Protein AF-A0A959C708-F1 (afdb_monomer)

Sequence (93 aa):
MAATKSRYLGVQPFKTSDQDLFFGRNEDIENLHDFILLEKLVVLFGKSGYGKSSLLNAGIMPRLLDERQPPAFRFRPIEVRFTDYDEKHSIPP

Secondary structure (DSSP, 8-state):
------SS--PPPPPGGGGGG--S-HHHHHHHHHHHHH-S-------TTSSHHHIIIIIIHHHHT-TTS-GGG-------------TTTSPP-

Structure (mmCIF, N/CA/C/O backbone):
data_AF-A0A959C708-F1
#
_entry.id   AF-A0A959C708-F1
#
loop_
_atom_site.group_PDB
_atom_site.id
_atom_site.type_symbol
_atom_site.label_atom_id
_atom_site.label_alt_id
_atom_site.label_comp_id
_atom_site.label_asym_id
_atom_site.label_entity_id
_atom_site.label_seq_id
_atom_site.pdbx_PDB_ins_code
_atom_site.Cartn_x
_atom_site.Cartn_y
_atom_site.Cartn_z
_atom_site.occupancy
_atom_site.B_iso_or_equiv
_atom_site.auth_seq_id
_atom_site.auth_comp_id
_atom_site.auth_asym_id
_atom_site.auth_atom_id
_atom_site.pdbx_PDB_model_num
ATOM 1 N N . MET A 1 1 ? 2.686 20.347 -11.298 1.00 45.84 1 MET A N 1
ATOM 2 C CA . MET A 1 1 ? 4.054 20.281 -11.859 1.00 45.84 1 MET A CA 1
ATOM 3 C C . MET A 1 1 ? 3.981 19.726 -13.270 1.00 45.84 1 MET A C 1
ATOM 5 O O . MET A 1 1 ? 3.301 18.727 -13.471 1.00 45.84 1 MET A O 1
ATOM 9 N N . ALA A 1 2 ? 4.593 20.406 -14.241 1.00 39.72 2 ALA A N 1
ATOM 10 C CA . ALA A 1 2 ? 4.603 19.964 -15.632 1.00 39.72 2 ALA A CA 1
ATOM 11 C C . ALA A 1 2 ? 5.387 18.651 -15.746 1.00 39.72 2 ALA A C 1
ATOM 13 O O . ALA A 1 2 ? 6.518 18.566 -15.272 1.00 39.72 2 ALA A O 1
ATOM 14 N N . ALA A 1 3 ? 4.775 17.630 -16.345 1.00 51.81 3 ALA A N 1
ATOM 15 C CA . ALA A 1 3 ? 5.459 16.387 -16.658 1.00 51.81 3 ALA A CA 1
ATOM 16 C C . ALA A 1 3 ? 6.699 16.701 -17.507 1.00 51.81 3 ALA A C 1
ATOM 18 O O . ALA A 1 3 ? 6.582 17.338 -18.557 1.00 51.81 3 ALA A O 1
ATOM 19 N N . THR A 1 4 ? 7.879 16.262 -17.064 1.00 57.97 4 THR A N 1
ATOM 20 C CA . THR A 1 4 ? 9.086 16.283 -17.893 1.00 57.97 4 THR A CA 1
ATOM 21 C C . THR A 1 4 ? 8.765 15.548 -19.189 1.00 57.97 4 THR A C 1
ATOM 23 O O . THR A 1 4 ? 8.506 14.344 -19.185 1.00 57.97 4 THR A O 1
ATOM 26 N N . LYS A 1 5 ? 8.706 16.289 -20.299 1.00 61.00 5 LYS A N 1
ATOM 27 C CA . LYS A 1 5 ? 8.335 15.767 -21.615 1.00 61.00 5 LYS A CA 1
ATOM 28 C C . LYS A 1 5 ? 9.406 14.776 -22.081 1.00 61.00 5 LYS A C 1
ATOM 30 O O . LYS A 1 5 ? 10.407 15.167 -22.669 1.00 61.00 5 LYS A O 1
ATOM 35 N N . SER A 1 6 ? 9.188 13.494 -21.806 1.00 70.62 6 SER A N 1
ATOM 36 C CA . SER A 1 6 ? 10.003 12.380 -22.296 1.00 70.62 6 SER A CA 1
ATOM 37 C C . SER A 1 6 ? 9.338 11.745 -23.517 1.00 70.62 6 SER A C 1
ATOM 39 O O . SER A 1 6 ? 8.114 11.638 -23.573 1.00 70.62 6 SER A O 1
ATOM 41 N N . ARG A 1 7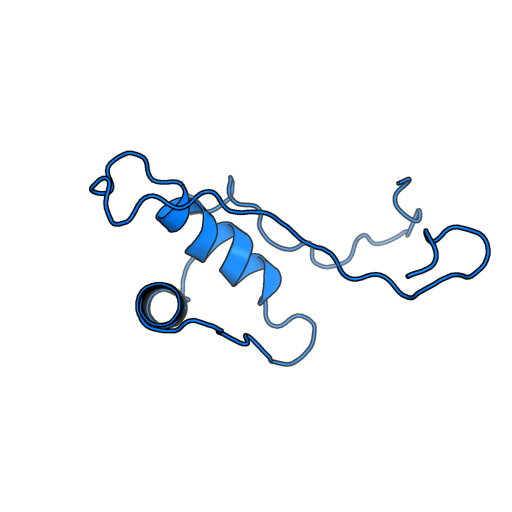 ? 10.136 11.286 -24.492 1.00 78.19 7 ARG A N 1
ATOM 42 C CA . ARG A 1 7 ? 9.641 10.540 -25.668 1.00 78.19 7 ARG A CA 1
ATOM 43 C C . ARG A 1 7 ? 8.947 9.230 -25.263 1.00 78.19 7 ARG A C 1
ATOM 45 O O . ARG A 1 7 ? 8.035 8.796 -25.957 1.00 78.19 7 ARG A O 1
ATOM 52 N N . TYR A 1 8 ? 9.352 8.641 -24.135 1.00 81.31 8 TYR A N 1
ATOM 53 C CA . TYR A 1 8 ? 8.745 7.444 -23.557 1.00 81.31 8 TYR A CA 1
ATOM 54 C C . TYR A 1 8 ? 8.379 7.712 -22.096 1.00 81.31 8 TYR A C 1
ATOM 56 O O . TYR A 1 8 ? 9.237 8.074 -21.291 1.00 81.31 8 TYR A O 1
ATOM 64 N N . LEU A 1 9 ? 7.105 7.525 -21.752 1.00 70.88 9 LEU A N 1
ATOM 65 C CA . LEU A 1 9 ? 6.563 7.790 -20.413 1.00 70.88 9 LEU A CA 1
ATOM 66 C C . LEU A 1 9 ? 6.992 6.748 -19.363 1.00 70.88 9 LEU A C 1
ATOM 68 O O . LEU A 1 9 ? 6.721 6.935 -18.181 1.00 70.88 9 LEU A O 1
ATOM 72 N N . GLY A 1 10 ? 7.666 5.667 -19.772 1.00 75.69 10 GLY A N 1
ATOM 73 C CA . GLY A 1 10 ? 7.990 4.544 -18.893 1.00 75.69 10 GLY A CA 1
ATOM 74 C C . GLY A 1 10 ? 6.742 3.805 -18.399 1.00 75.69 10 GLY A C 1
ATOM 75 O O . GLY A 1 10 ? 5.617 4.110 -18.797 1.00 75.69 10 GLY A O 1
ATOM 76 N N . VAL A 1 11 ? 6.944 2.813 -17.532 1.00 81.31 11 VAL A N 1
ATOM 77 C CA . VAL A 1 11 ? 5.837 2.099 -16.884 1.00 81.31 11 VAL A CA 1
ATOM 78 C C . VAL A 1 11 ? 5.237 3.016 -15.823 1.00 81.31 11 VAL A C 1
ATOM 80 O O . VAL A 1 11 ? 5.920 3.402 -14.874 1.00 81.31 11 VAL A O 1
ATOM 83 N N . GLN A 1 12 ? 3.971 3.381 -16.000 1.00 88.94 12 GLN A N 1
ATOM 84 C CA . GLN A 1 12 ? 3.235 4.174 -15.023 1.00 88.94 12 GLN A CA 1
ATOM 85 C C . GLN A 1 12 ? 2.676 3.256 -13.931 1.00 88.94 12 GLN A C 1
ATOM 87 O O . GLN A 1 12 ? 2.210 2.158 -14.247 1.00 88.94 12 GLN A O 1
ATOM 92 N N . PRO A 1 13 ? 2.728 3.664 -12.653 1.00 91.94 13 PRO A N 1
ATOM 93 C CA . PRO A 1 13 ? 2.084 2.897 -11.603 1.00 91.94 13 PRO A CA 1
ATOM 94 C C . PRO A 1 13 ? 0.567 2.891 -11.811 1.00 91.94 13 PRO A C 1
ATOM 96 O O . PRO A 1 13 ? -0.003 3.889 -12.260 1.00 91.94 13 PRO A O 1
ATOM 99 N N . PHE A 1 14 ? -0.078 1.784 -11.444 1.00 95.56 14 PHE A N 1
ATOM 100 C CA . PHE A 1 14 ? -1.536 1.712 -11.411 1.00 95.56 14 PHE A CA 1
ATOM 101 C C . PHE A 1 14 ? -2.085 2.760 -10.437 1.00 95.56 14 PHE A C 1
ATOM 103 O O . PHE A 1 14 ? -1.451 3.093 -9.426 1.00 95.56 14 PHE A O 1
ATOM 110 N N . LYS A 1 15 ? -3.258 3.297 -10.757 1.00 95.50 15 LYS A N 1
ATOM 111 C CA . LYS A 1 15 ? -4.006 4.219 -9.904 1.00 95.50 15 LYS A CA 1
ATOM 112 C C . LYS A 1 15 ? -5.027 3.448 -9.077 1.00 95.50 15 LYS A C 1
ATOM 114 O O . LYS A 1 15 ? -5.363 2.312 -9.383 1.00 95.50 15 LYS A O 1
ATOM 119 N N . THR A 1 16 ? -5.590 4.108 -8.073 1.00 95.69 16 THR A N 1
ATOM 120 C CA . THR A 1 16 ? -6.701 3.566 -7.276 1.00 95.69 16 THR A CA 1
ATOM 121 C C . THR A 1 16 ? -7.916 3.195 -8.122 1.00 95.69 16 THR A C 1
ATOM 123 O O . THR A 1 16 ? -8.557 2.190 -7.848 1.00 95.69 16 THR A O 1
ATOM 126 N N . SER A 1 17 ? -8.187 3.940 -9.198 1.00 95.75 17 SER A N 1
ATOM 127 C CA . SER A 1 17 ? -9.246 3.609 -10.163 1.00 95.75 17 SER A CA 1
ATOM 128 C C . SER A 1 17 ? -9.005 2.312 -10.931 1.00 95.75 17 SER A C 1
ATOM 130 O O . SER A 1 17 ? -9.939 1.768 -11.505 1.00 95.75 17 SER A O 1
ATOM 132 N N . ASP A 1 18 ? -7.763 1.833 -10.971 1.00 96.94 18 ASP A N 1
ATOM 133 C CA . ASP A 1 18 ? -7.365 0.704 -11.803 1.00 96.94 18 ASP A CA 1
ATOM 134 C C . ASP A 1 18 ? -7.358 -0.614 -11.006 1.00 96.94 18 ASP A C 1
ATOM 136 O O . ASP A 1 18 ? -6.749 -1.590 -11.444 1.00 96.94 18 ASP A O 1
ATOM 140 N N . GLN A 1 19 ? -8.012 -0.654 -9.834 1.00 96.06 19 GLN A N 1
ATOM 141 C CA . GLN A 1 19 ? -8.045 -1.823 -8.942 1.00 96.06 19 GLN A CA 1
ATOM 142 C C . GLN A 1 19 ? -8.475 -3.106 -9.672 1.00 96.06 19 GLN A C 1
ATOM 144 O O . GLN A 1 19 ? -7.883 -4.160 -9.466 1.00 96.06 19 GLN A O 1
ATOM 149 N N . ASP A 1 20 ? -9.443 -3.006 -10.590 1.00 95.94 20 ASP A N 1
ATOM 150 C CA . ASP A 1 20 ? -10.023 -4.163 -11.282 1.00 95.94 20 ASP A CA 1
ATOM 151 C C . ASP A 1 20 ? -9.043 -4.769 -12.303 1.00 95.94 20 ASP A C 1
ATOM 153 O O . ASP A 1 20 ? -9.212 -5.898 -12.759 1.00 95.94 20 ASP A O 1
ATOM 157 N N . LEU A 1 21 ? -7.994 -4.018 -12.656 1.00 96.19 21 LEU A N 1
ATOM 158 C CA . LEU A 1 21 ? -6.914 -4.442 -13.544 1.00 96.19 21 LEU A CA 1
ATOM 159 C C . LEU A 1 21 ? -5.686 -4.948 -12.769 1.00 96.19 21 LEU A C 1
ATOM 161 O O . LEU A 1 21 ? -4.761 -5.486 -13.381 1.00 96.19 21 LEU A O 1
ATOM 165 N N . PHE A 1 22 ? -5.645 -4.770 -11.445 1.00 96.62 22 PHE A N 1
ATOM 166 C CA . PHE A 1 22 ? -4.500 -5.112 -10.607 1.00 96.62 22 PHE A CA 1
ATOM 167 C C . PHE A 1 22 ? -4.697 -6.480 -9.936 1.00 96.62 22 PHE A C 1
ATOM 169 O O . PHE A 1 22 ? -5.443 -6.617 -8.972 1.00 96.62 22 PHE A O 1
ATOM 176 N N . PHE A 1 23 ? -4.006 -7.510 -10.436 1.00 95.31 23 PHE A N 1
ATOM 177 C CA . PHE A 1 23 ? -4.141 -8.897 -9.968 1.00 95.31 23 PHE A CA 1
ATOM 178 C C . PHE A 1 23 ? -2.789 -9.577 -9.698 1.00 95.31 23 PHE A C 1
ATOM 180 O O . PHE A 1 23 ? -1.722 -9.057 -10.026 1.00 95.31 23 PHE A O 1
ATOM 187 N N . GLY A 1 24 ? -2.831 -10.767 -9.082 1.00 96.50 24 GLY A N 1
ATOM 188 C CA . GLY A 1 24 ? -1.643 -11.588 -8.793 1.00 96.50 24 GLY A CA 1
ATOM 189 C C . GLY A 1 24 ? -0.842 -11.147 -7.563 1.00 96.50 24 GLY A C 1
ATOM 190 O O . GLY A 1 24 ? 0.242 -11.666 -7.319 1.00 96.50 24 GLY A O 1
ATOM 191 N N . ARG A 1 25 ? -1.370 -10.188 -6.795 1.00 96.56 25 ARG A N 1
ATOM 192 C CA . ARG A 1 25 ? -0.732 -9.584 -5.615 1.00 96.56 25 ARG A CA 1
ATOM 193 C C . ARG A 1 25 ? -1.609 -9.666 -4.364 1.00 96.56 25 ARG A C 1
ATOM 195 O O . ARG A 1 25 ? -1.409 -8.903 -3.431 1.00 96.56 25 ARG A O 1
ATOM 202 N N . ASN A 1 26 ? -2.588 -10.570 -4.344 1.00 96.94 26 A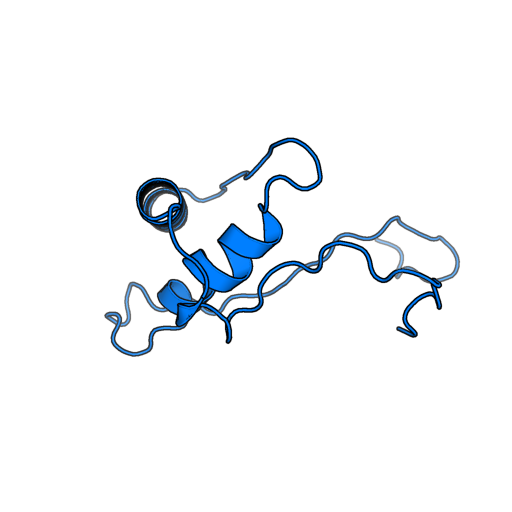SN A N 1
ATOM 203 C CA . ASN A 1 26 ? -3.595 -10.624 -3.281 1.00 96.94 26 ASN A CA 1
ATOM 204 C C . ASN A 1 26 ? -2.961 -10.828 -1.899 1.00 96.94 26 ASN A C 1
ATOM 206 O O . ASN A 1 26 ? -3.277 -10.082 -0.986 1.00 96.94 26 ASN A O 1
ATOM 210 N N . GLU A 1 27 ? -2.019 -11.764 -1.769 1.00 97.81 27 GLU A N 1
ATOM 211 C CA . GLU A 1 27 ? -1.311 -12.015 -0.506 1.00 97.81 27 GLU A CA 1
ATOM 212 C C . GLU A 1 27 ? -0.492 -10.798 -0.044 1.00 97.81 27 GLU A C 1
ATOM 214 O O . GLU A 1 27 ? -0.549 -10.421 1.123 1.00 97.81 27 GLU A O 1
ATOM 219 N N . ASP A 1 28 ? 0.207 -10.126 -0.965 1.00 97.50 28 ASP A N 1
ATOM 220 C CA . ASP A 1 28 ? 0.951 -8.899 -0.655 1.00 97.50 28 ASP A CA 1
ATOM 221 C C . ASP A 1 28 ? 0.017 -7.780 -0.166 1.00 97.50 28 ASP A C 1
ATOM 223 O O . ASP A 1 28 ? 0.378 -7.021 0.733 1.00 97.50 28 ASP A O 1
ATOM 227 N N . ILE A 1 29 ? -1.176 -7.670 -0.762 1.00 97.56 29 ILE A N 1
ATOM 228 C CA . ILE A 1 29 ? -2.199 -6.692 -0.375 1.00 97.56 29 ILE A CA 1
ATOM 229 C C . ILE A 1 29 ? -2.735 -7.005 1.023 1.00 97.56 29 ILE A C 1
ATOM 231 O O . ILE A 1 29 ? -2.793 -6.090 1.839 1.00 97.56 29 ILE A O 1
ATOM 235 N N . GLU A 1 30 ? -3.121 -8.256 1.295 1.00 96.62 30 GLU A N 1
ATOM 236 C CA . GLU A 1 30 ? -3.633 -8.672 2.611 1.00 96.62 30 GLU A CA 1
ATOM 237 C C . GLU A 1 30 ? -2.597 -8.411 3.706 1.00 96.62 30 GLU A C 1
ATOM 239 O O . GLU A 1 30 ? -2.863 -7.671 4.648 1.00 96.62 30 GLU A O 1
ATOM 244 N N . ASN A 1 31 ? -1.373 -8.917 3.530 1.00 97.31 31 ASN A N 1
ATOM 245 C CA . ASN A 1 31 ? -0.315 -8.774 4.527 1.00 97.31 31 ASN A CA 1
ATOM 246 C C . ASN A 1 31 ? 0.015 -7.302 4.804 1.00 97.31 31 ASN A C 1
ATOM 248 O O . ASN A 1 31 ? 0.167 -6.891 5.954 1.00 97.31 31 ASN A O 1
ATOM 252 N N . LEU A 1 32 ? 0.127 -6.483 3.752 1.00 97.12 32 LEU A N 1
ATOM 253 C CA . LEU A 1 32 ? 0.415 -5.060 3.910 1.00 97.12 32 LEU A CA 1
ATOM 254 C C . LEU A 1 32 ? -0.754 -4.309 4.555 1.00 97.12 32 LEU A C 1
ATOM 256 O O . LEU A 1 32 ? -0.521 -3.423 5.376 1.00 97.12 32 LEU A O 1
ATOM 260 N N . HIS A 1 33 ? -1.993 -4.650 4.205 1.00 94.88 33 HIS A N 1
ATOM 261 C CA . HIS A 1 33 ? -3.177 -4.080 4.834 1.00 94.88 33 HI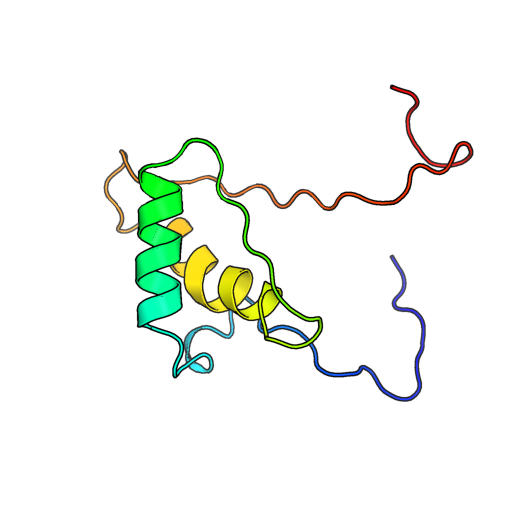S A CA 1
ATOM 262 C C . HIS A 1 33 ? -3.203 -4.390 6.336 1.00 94.88 33 HIS A C 1
ATOM 264 O O . HIS A 1 33 ? -3.346 -3.471 7.139 1.00 94.88 33 HIS A O 1
ATOM 270 N N . ASP A 1 34 ? -2.964 -5.641 6.723 1.00 94.31 34 ASP A N 1
ATOM 271 C CA . ASP A 1 34 ? -2.948 -6.050 8.127 1.00 94.31 34 ASP A CA 1
ATOM 272 C C . ASP A 1 34 ? -1.827 -5.362 8.911 1.00 94.31 34 ASP A C 1
ATOM 274 O O . ASP A 1 34 ? -2.064 -4.858 10.009 1.00 94.31 34 ASP A O 1
ATOM 278 N N . PHE A 1 35 ? -0.630 -5.229 8.327 1.00 96.06 35 PHE A N 1
ATOM 279 C CA . PHE A 1 35 ? 0.435 -4.437 8.946 1.00 96.06 35 PHE A CA 1
ATOM 280 C C . PHE A 1 35 ? 0.027 -2.978 9.157 1.00 96.06 35 PHE A C 1
ATOM 282 O O . PHE A 1 35 ? 0.323 -2.422 10.209 1.00 96.06 35 PHE A O 1
ATOM 289 N N . ILE A 1 36 ? -0.664 -2.352 8.200 1.00 93.88 36 ILE A N 1
ATOM 290 C CA . ILE A 1 36 ? -1.134 -0.963 8.341 1.00 93.88 36 ILE A CA 1
ATOM 291 C C . ILE A 1 36 ? -2.146 -0.830 9.488 1.00 93.88 36 ILE A C 1
ATOM 293 O O . ILE A 1 36 ? -2.169 0.200 10.159 1.00 93.88 36 ILE A O 1
ATOM 297 N N . LEU A 1 37 ? -2.972 -1.852 9.726 1.00 91.12 37 LEU A N 1
ATOM 298 C CA . LEU A 1 37 ? -3.947 -1.845 10.818 1.00 91.12 37 LEU A CA 1
ATOM 299 C C . LEU A 1 37 ? -3.314 -2.083 12.194 1.00 91.12 37 LEU A C 1
ATOM 301 O O . LEU A 1 37 ? -3.812 -1.562 13.193 1.00 91.12 37 LEU A O 1
ATOM 305 N N . LEU A 1 38 ? -2.260 -2.895 12.255 1.00 93.62 38 LEU A N 1
ATOM 306 C CA . LEU A 1 38 ? -1.658 -3.352 13.509 1.00 93.62 38 LEU A CA 1
ATOM 307 C C . LEU A 1 38 ? -0.490 -2.474 13.967 1.00 93.62 38 LEU A C 1
ATOM 309 O O . LEU A 1 38 ? -0.291 -2.292 15.169 1.00 93.62 38 LEU A O 1
ATOM 313 N N . GLU A 1 39 ? 0.267 -1.914 13.026 1.00 95.88 39 GLU A N 1
ATOM 314 C CA . GLU A 1 39 ? 1.525 -1.231 13.305 1.00 95.88 39 GLU A CA 1
ATOM 315 C C . GLU A 1 39 ? 1.424 0.284 13.127 1.00 95.88 39 GLU A C 1
ATOM 317 O O . GLU A 1 39 ? 0.811 0.807 12.199 1.00 95.88 39 GLU A O 1
ATOM 322 N N . LYS A 1 40 ? 2.120 1.025 13.997 1.00 93.69 40 LYS A N 1
ATOM 323 C CA . LYS A 1 40 ? 2.190 2.496 13.911 1.00 93.69 40 LYS A CA 1
ATOM 324 C C . LYS A 1 40 ? 2.991 2.989 12.703 1.00 93.69 40 LYS A C 1
ATOM 326 O O . LYS A 1 40 ? 2.840 4.141 12.304 1.00 93.69 40 LYS A O 1
ATOM 331 N N . LEU A 1 41 ? 3.890 2.156 12.177 1.00 96.06 41 LEU A N 1
ATOM 332 C CA . LEU A 1 41 ? 4.765 2.482 11.058 1.00 96.06 41 LEU A CA 1
ATOM 333 C C . LEU A 1 41 ? 5.047 1.228 10.233 1.00 96.06 41 LEU A C 1
ATOM 335 O O . LEU A 1 41 ? 5.562 0.242 10.754 1.00 96.06 41 LEU A O 1
ATOM 339 N N . VAL A 1 42 ? 4.791 1.313 8.930 1.00 96.56 42 VAL A N 1
ATOM 340 C CA . VAL A 1 42 ? 5.066 0.244 7.967 1.00 96.56 42 VAL A CA 1
ATOM 341 C C . VAL A 1 42 ? 5.942 0.790 6.847 1.00 96.56 42 VAL A C 1
ATOM 343 O O . VAL A 1 42 ? 5.663 1.850 6.287 1.00 96.56 42 VAL A O 1
ATOM 346 N N . VAL A 1 43 ? 7.006 0.062 6.505 1.00 96.31 43 VAL A N 1
ATOM 347 C CA . VAL A 1 43 ? 7.942 0.440 5.438 1.00 96.31 43 VAL A CA 1
ATOM 348 C C . VAL A 1 43 ? 7.867 -0.580 4.307 1.00 96.31 43 VAL A C 1
ATOM 350 O O . VAL A 1 43 ? 8.338 -1.706 4.439 1.00 96.31 43 VAL A O 1
ATOM 353 N N . LEU A 1 44 ? 7.319 -0.165 3.163 1.00 96.38 44 LEU A N 1
ATOM 354 C CA . LEU A 1 44 ? 7.318 -0.961 1.936 1.00 96.38 44 LEU A CA 1
ATOM 355 C C . LEU A 1 44 ? 8.562 -0.642 1.094 1.00 96.38 44 LEU A C 1
ATOM 357 O O . LEU A 1 44 ? 8.679 0.445 0.525 1.00 96.38 44 LEU A O 1
ATOM 361 N N . PHE A 1 45 ? 9.470 -1.606 0.952 1.00 95.44 45 PHE A N 1
ATOM 362 C CA . PHE A 1 45 ? 10.706 -1.455 0.178 1.00 95.44 45 PHE A CA 1
ATOM 363 C C . PHE A 1 45 ? 10.861 -2.540 -0.895 1.00 95.44 45 PHE A C 1
ATOM 365 O O . PHE A 1 45 ? 10.141 -3.531 -0.935 1.00 95.44 45 PHE A O 1
ATOM 372 N N . GLY A 1 46 ? 11.787 -2.319 -1.830 1.00 93.75 46 GLY A N 1
ATOM 373 C CA . GLY A 1 46 ? 12.052 -3.230 -2.946 1.00 93.75 46 GLY A CA 1
ATOM 374 C C . GLY A 1 46 ? 12.615 -2.497 -4.159 1.00 93.75 46 GLY A C 1
ATOM 375 O O . GLY A 1 46 ? 12.558 -1.264 -4.234 1.00 93.75 46 GLY A O 1
ATOM 376 N N . LYS A 1 47 ? 13.138 -3.242 -5.139 1.00 94.56 47 LYS A N 1
ATOM 377 C CA . LYS A 1 47 ? 13.765 -2.662 -6.339 1.00 94.56 47 LYS A CA 1
ATOM 378 C C . LYS A 1 47 ? 12.814 -1.723 -7.094 1.00 94.56 47 LYS A C 1
ATOM 380 O O . LYS A 1 47 ? 11.584 -1.832 -7.016 1.00 94.56 47 LYS A O 1
ATOM 385 N N . SER A 1 48 ? 13.387 -0.754 -7.806 1.00 89.06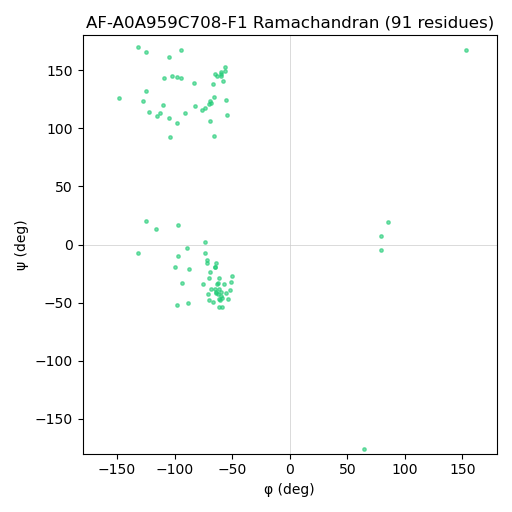 48 SER A N 1
ATOM 386 C CA . SER A 1 48 ? 12.605 0.122 -8.684 1.00 89.06 48 SER A CA 1
ATOM 387 C C . SER A 1 48 ? 11.878 -0.705 -9.751 1.00 89.06 48 SER A C 1
ATOM 389 O O . SER A 1 48 ? 12.377 -1.741 -10.181 1.00 89.06 48 SER A O 1
ATOM 391 N N . GLY A 1 49 ? 10.670 -0.288 -10.131 1.00 89.31 49 GLY A N 1
ATOM 392 C CA . GLY A 1 49 ? 9.853 -0.994 -11.126 1.00 89.31 49 GLY A CA 1
ATOM 393 C C . GLY A 1 49 ? 9.097 -2.234 -10.628 1.00 89.31 49 GLY A C 1
ATOM 394 O O . GLY A 1 49 ? 8.272 -2.754 -11.364 1.00 89.31 49 GLY A O 1
ATOM 395 N N . TYR A 1 50 ? 9.275 -2.680 -9.378 1.00 93.75 50 TYR A N 1
ATOM 396 C CA . TYR A 1 50 ? 8.583 -3.875 -8.848 1.00 93.75 50 TYR A CA 1
ATOM 397 C C . TYR A 1 50 ? 7.088 -3.659 -8.537 1.00 93.75 50 TYR A C 1
ATOM 399 O O . TYR A 1 50 ? 6.418 -4.560 -8.038 1.00 93.75 50 TYR A O 1
ATOM 407 N N . GLY A 1 51 ? 6.562 -2.462 -8.810 1.00 93.94 51 GLY A N 1
ATOM 408 C CA . GLY A 1 51 ? 5.145 -2.153 -8.625 1.00 93.94 51 GLY A CA 1
ATOM 409 C C . GLY A 1 51 ? 4.752 -1.722 -7.212 1.00 93.94 51 GLY A C 1
ATOM 410 O O . GLY A 1 51 ? 3.573 -1.751 -6.907 1.00 93.94 51 GLY A O 1
ATOM 411 N N . LYS A 1 52 ? 5.684 -1.279 -6.356 1.00 96.00 52 LYS A N 1
ATOM 412 C CA . LYS A 1 52 ? 5.372 -0.799 -4.988 1.00 96.00 52 LYS A CA 1
ATOM 413 C C . LYS A 1 52 ? 4.303 0.300 -4.968 1.00 96.00 52 LYS A C 1
ATOM 415 O O . LYS A 1 52 ? 3.345 0.220 -4.212 1.00 96.00 52 LYS A O 1
ATOM 420 N N . SER A 1 53 ? 4.449 1.304 -5.836 1.00 95.12 53 SER A N 1
ATOM 421 C CA . SER A 1 53 ? 3.456 2.374 -5.969 1.00 95.12 53 SER A CA 1
ATOM 422 C C . SER A 1 53 ? 2.121 1.842 -6.488 1.00 95.12 53 SER A C 1
ATOM 424 O O . SER A 1 53 ? 1.087 2.255 -5.990 1.00 95.12 53 SER A O 1
ATOM 426 N N . SER A 1 54 ? 2.131 0.886 -7.422 1.00 96.50 54 SER A N 1
ATOM 427 C CA . SER A 1 54 ? 0.910 0.213 -7.882 1.00 96.50 54 SER A CA 1
ATOM 428 C C . SER A 1 54 ? 0.234 -0.585 -6.764 1.00 96.50 54 SER A C 1
ATOM 430 O O . SER A 1 54 ? -0.978 -0.519 -6.634 1.00 96.50 54 SER A O 1
ATOM 432 N N . LEU A 1 55 ? 1.006 -1.293 -5.931 1.00 97.38 55 LEU A N 1
ATOM 433 C CA . LEU A 1 55 ? 0.500 -2.062 -4.793 1.00 97.38 55 LEU A CA 1
ATOM 434 C C . LEU A 1 55 ? -0.197 -1.150 -3.781 1.00 97.38 55 LEU A C 1
ATOM 436 O O . LEU A 1 55 ? -1.323 -1.430 -3.381 1.00 97.38 55 LEU A O 1
ATOM 440 N N . LEU A 1 56 ? 0.436 -0.029 -3.424 1.00 96.50 56 LEU A N 1
ATOM 441 C CA . LEU A 1 56 ? -0.187 0.975 -2.563 1.00 96.50 56 LEU A CA 1
ATOM 442 C C . LEU A 1 56 ? -1.445 1.552 -3.220 1.00 96.50 56 LEU A C 1
ATOM 444 O O . LEU A 1 56 ? -2.521 1.504 -2.637 1.00 96.50 56 LEU A O 1
ATOM 448 N N . ASN A 1 57 ? -1.334 2.046 -4.451 1.00 96.00 57 ASN A N 1
ATOM 449 C CA . ASN A 1 57 ? -2.407 2.792 -5.099 1.00 96.00 57 ASN A CA 1
ATOM 450 C C . ASN A 1 57 ? -3.613 1.936 -5.480 1.00 96.00 57 ASN A C 1
ATOM 452 O O . ASN A 1 57 ? -4.733 2.365 -5.245 1.00 96.00 57 ASN A O 1
ATOM 456 N N . ALA A 1 58 ? -3.402 0.785 -6.113 1.00 97.38 58 ALA A N 1
ATOM 457 C CA . ALA A 1 58 ? -4.462 -0.049 -6.680 1.00 97.38 58 ALA A CA 1
ATOM 458 C C . ALA A 1 58 ? -4.837 -1.234 -5.781 1.00 97.38 58 ALA A C 1
ATOM 460 O O . ALA A 1 58 ? -5.918 -1.787 -5.935 1.00 97.38 58 ALA A O 1
ATOM 461 N N . GLY A 1 59 ? -3.966 -1.621 -4.843 1.00 96.75 59 GLY A N 1
ATOM 462 C CA . GLY A 1 59 ? -4.242 -2.690 -3.884 1.00 96.75 59 GLY A CA 1
ATOM 463 C C . GLY A 1 59 ? -4.719 -2.175 -2.526 1.00 96.75 59 GLY A C 1
ATOM 464 O O . GLY A 1 59 ? -5.753 -2.609 -2.024 1.00 96.75 59 GLY A O 1
ATOM 465 N N . ILE A 1 60 ? -3.977 -1.238 -1.929 1.00 96.44 60 ILE A N 1
ATOM 466 C CA . ILE A 1 60 ? -4.221 -0.784 -0.550 1.00 96.44 60 ILE A CA 1
ATOM 467 C C . ILE A 1 60 ? -5.226 0.363 -0.480 1.00 96.44 60 ILE A C 1
ATOM 469 O O . ILE A 1 60 ? -6.185 0.286 0.286 1.00 96.44 60 ILE A O 1
ATOM 473 N N . MET A 1 61 ? -5.043 1.423 -1.271 1.00 95.19 61 MET A N 1
ATOM 474 C CA . MET A 1 61 ? -5.906 2.608 -1.196 1.00 95.19 61 MET A CA 1
ATOM 475 C C . MET A 1 61 ? -7.398 2.295 -1.360 1.00 95.19 61 MET A C 1
ATOM 477 O O . MET A 1 61 ? -8.171 2.851 -0.581 1.00 95.19 61 MET A O 1
ATOM 481 N N . PRO A 1 62 ? -7.841 1.407 -2.278 1.00 94.38 62 PRO A N 1
ATOM 482 C CA . PRO A 1 62 ? -9.261 1.095 -2.380 1.00 94.38 62 PRO A CA 1
ATOM 483 C C . PRO A 1 62 ? -9.834 0.465 -1.108 1.00 94.38 62 PRO A C 1
ATOM 485 O O . PRO A 1 62 ? -10.976 0.741 -0.762 1.00 94.38 62 PRO A O 1
ATOM 488 N N . ARG A 1 63 ? -9.039 -0.328 -0.375 1.00 92.12 63 ARG A N 1
ATOM 489 C CA . ARG A 1 63 ? -9.458 -0.936 0.898 1.00 92.12 63 ARG A CA 1
ATOM 490 C C . ARG A 1 63 ? -9.570 0.089 2.017 1.00 92.12 63 ARG A C 1
ATOM 492 O O . ARG A 1 63 ? -10.533 0.059 2.773 1.00 92.12 63 ARG A O 1
ATOM 499 N N . LEU A 1 64 ? -8.607 1.008 2.100 1.00 91.50 64 LEU A N 1
ATOM 500 C CA . LEU A 1 64 ? -8.597 2.064 3.119 1.00 91.50 64 LEU A CA 1
ATOM 501 C C . LEU A 1 64 ? -9.699 3.111 2.900 1.00 91.50 64 LEU A C 1
ATOM 503 O O . LEU A 1 64 ? -10.158 3.725 3.861 1.00 91.50 64 LEU A O 1
ATOM 507 N N . LEU A 1 65 ? -10.099 3.324 1.643 1.00 91.50 65 LEU A N 1
ATOM 508 C CA . LEU A 1 65 ? -11.166 4.245 1.247 1.00 91.50 65 LEU A CA 1
ATOM 509 C C . LEU A 1 65 ? -12.557 3.593 1.226 1.00 91.50 65 LEU A C 1
ATOM 511 O O . LEU A 1 65 ? -13.536 4.283 0.946 1.00 91.50 65 LEU A O 1
ATOM 515 N N . ASP A 1 66 ? -12.665 2.290 1.495 1.00 90.25 66 ASP A N 1
ATOM 516 C CA . ASP A 1 66 ? -13.946 1.593 1.461 1.00 90.25 66 ASP A CA 1
ATOM 517 C C . ASP A 1 66 ? -14.849 2.051 2.617 1.00 90.25 66 ASP A C 1
ATOM 519 O O . ASP A 1 66 ? -14.672 1.676 3.777 1.00 90.25 66 ASP A O 1
ATOM 523 N N . GLU A 1 67 ? -15.865 2.851 2.294 1.00 86.12 67 GLU A N 1
ATOM 524 C CA . GLU A 1 67 ? -16.818 3.402 3.263 1.00 86.12 67 GLU A CA 1
ATOM 525 C C . GLU A 1 67 ? -17.672 2.331 3.960 1.00 86.12 67 GLU A C 1
ATOM 527 O O . GLU A 1 67 ? -18.272 2.600 5.007 1.00 86.12 67 GLU A O 1
ATOM 532 N N . ARG A 1 68 ? -17.707 1.107 3.415 1.00 88.19 68 ARG A N 1
ATOM 533 C CA . ARG A 1 68 ? -18.390 -0.042 4.026 1.00 88.19 68 ARG A CA 1
ATOM 534 C C . ARG A 1 68 ? -17.645 -0.569 5.253 1.00 88.19 68 ARG A C 1
ATOM 536 O O . ARG A 1 68 ? -18.223 -1.345 6.013 1.00 88.19 68 ARG A O 1
ATOM 543 N N . GLN A 1 69 ? -16.396 -0.149 5.468 1.00 85.19 69 GLN A N 1
ATOM 544 C CA . GLN A 1 69 ? -15.636 -0.498 6.662 1.00 85.19 69 GLN A CA 1
ATOM 545 C C . GLN A 1 69 ? -16.296 0.069 7.934 1.00 85.19 69 GLN A C 1
ATOM 547 O O . GLN A 1 69 ? -16.844 1.188 7.928 1.00 85.19 69 GLN A O 1
ATOM 552 N N . PRO A 1 70 ? -16.225 -0.662 9.064 1.00 85.81 70 PRO A N 1
ATOM 553 C CA . PRO A 1 70 ? -16.686 -0.146 10.344 1.00 85.81 70 PRO A CA 1
ATOM 554 C C . PRO A 1 70 ? -15.971 1.170 10.689 1.00 85.81 70 PRO A C 1
ATOM 556 O O . PRO A 1 70 ? -14.801 1.328 10.343 1.00 85.81 70 PRO A O 1
ATOM 559 N N . PRO A 1 71 ? -16.610 2.106 11.419 1.00 84.94 71 PRO A N 1
ATOM 560 C CA . PRO A 1 71 ? -16.006 3.397 11.762 1.00 84.94 71 PRO A CA 1
ATOM 561 C C . PRO A 1 71 ? -14.606 3.308 12.386 1.00 84.94 71 PRO A C 1
ATOM 563 O O . PRO A 1 71 ? -13.780 4.178 12.136 1.00 84.94 71 PRO A O 1
ATOM 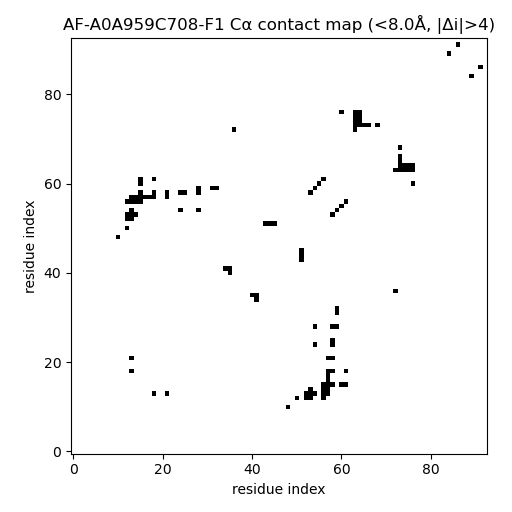566 N N . ALA A 1 72 ? -14.329 2.246 13.152 1.00 82.69 72 ALA A N 1
ATOM 567 C CA . ALA A 1 72 ? -13.028 1.992 13.773 1.00 82.69 72 ALA A CA 1
ATOM 568 C C . ALA A 1 72 ? -11.887 1.730 12.768 1.00 82.69 72 ALA A C 1
ATOM 570 O O . ALA A 1 72 ? -10.725 1.883 13.126 1.00 82.69 72 ALA A O 1
ATOM 571 N N . PHE A 1 73 ? -12.216 1.363 11.527 1.00 80.44 73 PHE A N 1
ATOM 572 C CA . PHE A 1 73 ? -11.275 1.034 10.453 1.00 80.44 73 PHE A CA 1
ATOM 573 C C . PHE A 1 73 ? -11.362 2.012 9.276 1.00 80.44 73 PHE A C 1
ATOM 575 O O . PHE A 1 73 ? -10.843 1.734 8.198 1.00 80.44 73 PHE A O 1
ATOM 582 N N . ARG A 1 74 ? -12.034 3.159 9.443 1.00 84.00 74 ARG A N 1
ATOM 583 C CA . ARG A 1 74 ? -12.056 4.194 8.405 1.00 84.00 74 ARG A CA 1
ATOM 584 C C . ARG A 1 74 ? -10.796 5.028 8.497 1.00 84.00 74 ARG A C 1
ATOM 586 O O . ARG A 1 74 ? -10.569 5.722 9.488 1.00 84.00 74 ARG A O 1
ATOM 593 N N . PHE A 1 75 ? -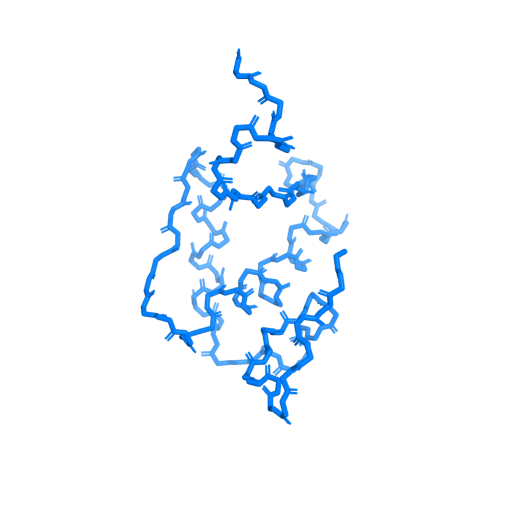10.018 5.012 7.427 1.00 85.12 75 PHE A N 1
ATOM 594 C CA . PHE A 1 75 ? -8.820 5.823 7.321 1.00 85.12 75 PHE A CA 1
ATOM 595 C C . PHE A 1 75 ? -9.091 7.042 6.452 1.00 85.12 75 PHE A C 1
ATOM 597 O O . PHE A 1 75 ? -9.818 6.987 5.463 1.00 85.12 75 PHE A O 1
ATOM 604 N N . ARG A 1 76 ? -8.457 8.159 6.807 1.00 89.25 76 ARG A N 1
ATOM 605 C CA . ARG A 1 76 ? -8.319 9.298 5.903 1.00 89.25 76 ARG A CA 1
ATOM 606 C C . ARG A 1 76 ? -6.883 9.305 5.386 1.00 89.25 76 ARG A C 1
ATOM 608 O O . ARG A 1 76 ? -6.017 9.856 6.065 1.00 89.25 76 ARG A O 1
ATOM 615 N N . PRO A 1 77 ? -6.604 8.676 4.234 1.00 90.50 77 PRO A N 1
ATOM 616 C CA . PRO A 1 77 ? -5.250 8.631 3.715 1.00 90.50 77 PRO A CA 1
ATOM 617 C C . PRO A 1 77 ? -4.785 10.036 3.318 1.00 90.50 77 PRO A C 1
ATOM 619 O O . PRO A 1 77 ? -5.533 10.819 2.729 1.00 90.50 77 PRO A O 1
ATOM 622 N N . ILE A 1 78 ? -3.535 10.344 3.654 1.00 91.81 78 ILE A N 1
ATOM 623 C CA . ILE A 1 78 ? -2.852 11.580 3.274 1.00 91.81 78 ILE A CA 1
ATOM 624 C C . ILE A 1 78 ? -1.604 11.166 2.501 1.00 91.81 78 ILE A C 1
ATOM 626 O O . ILE A 1 78 ? -0.704 10.542 3.061 1.00 91.81 78 ILE A O 1
ATOM 630 N N . GLU A 1 79 ? -1.552 11.494 1.209 1.00 89.19 79 GLU A N 1
ATOM 631 C CA . GLU A 1 79 ? -0.343 11.277 0.414 1.00 89.19 79 GLU A CA 1
ATOM 632 C C . GLU A 1 79 ? 0.679 12.361 0.763 1.00 89.19 79 GLU A C 1
ATOM 634 O O . GLU A 1 79 ? 0.469 13.545 0.498 1.00 89.19 79 GLU A O 1
ATOM 639 N N . VAL A 1 80 ? 1.802 11.944 1.344 1.00 89.81 80 VAL A N 1
ATOM 640 C CA . VAL A 1 80 ? 2.960 12.806 1.577 1.00 89.81 80 VAL A CA 1
ATOM 641 C C . VAL A 1 80 ? 4.075 12.353 0.650 1.00 89.81 80 VAL A C 1
ATOM 643 O O . VAL A 1 80 ? 4.535 11.213 0.713 1.00 89.81 80 VAL A O 1
ATOM 646 N N . ARG A 1 81 ? 4.521 13.256 -0.221 1.00 83.56 81 ARG A N 1
ATOM 647 C CA . ARG A 1 81 ? 5.674 13.032 -1.089 1.00 83.56 81 ARG A CA 1
ATOM 648 C C . ARG A 1 81 ? 6.848 13.821 -0.546 1.00 83.56 81 ARG A C 1
ATOM 650 O O . ARG A 1 81 ? 6.872 15.042 -0.655 1.00 83.56 81 ARG A O 1
ATOM 657 N N . PHE A 1 82 ? 7.817 13.110 0.009 1.00 82.44 82 PHE A N 1
ATOM 658 C CA . PHE A 1 82 ? 9.096 13.709 0.350 1.00 82.44 82 PHE A CA 1
ATOM 659 C C . PHE A 1 82 ? 9.825 14.058 -0.946 1.00 82.44 82 PHE A C 1
ATOM 661 O O . PHE A 1 82 ? 10.024 13.203 -1.812 1.00 82.44 82 PHE A O 1
ATOM 668 N N . THR A 1 83 ? 10.153 15.330 -1.096 1.00 78.31 83 THR A N 1
ATOM 669 C CA . THR A 1 83 ? 11.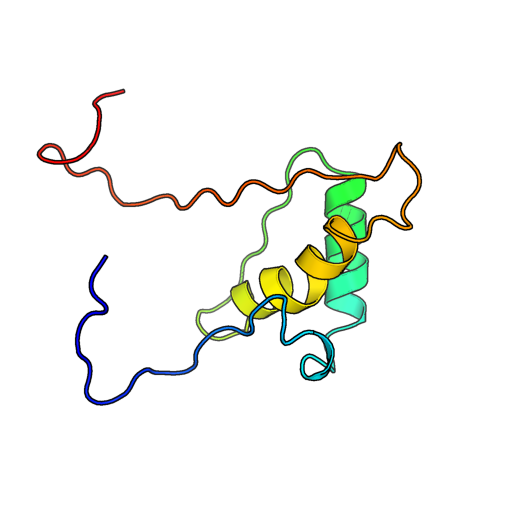043 15.829 -2.139 1.00 78.31 83 THR A CA 1
ATOM 670 C C . THR A 1 83 ? 12.382 16.163 -1.512 1.00 78.31 83 THR A C 1
ATOM 672 O O . THR A 1 83 ? 12.475 16.347 -0.297 1.00 78.31 83 THR A O 1
ATOM 675 N N . ASP A 1 84 ? 13.411 16.270 -2.343 1.00 77.38 84 ASP A N 1
ATOM 676 C CA . ASP A 1 84 ? 14.674 16.837 -1.896 1.00 77.38 84 ASP A CA 1
ATOM 677 C C . ASP A 1 84 ? 14.436 18.263 -1.380 1.00 77.38 84 ASP A C 1
ATOM 679 O O . ASP A 1 84 ? 13.620 19.011 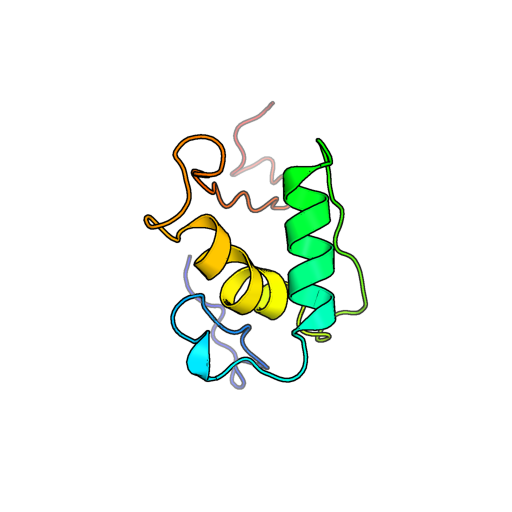-1.931 1.00 77.38 84 ASP A O 1
ATOM 683 N N . TYR A 1 85 ? 15.125 18.619 -0.296 1.00 71.12 85 TYR A N 1
ATOM 684 C CA . TYR A 1 85 ? 15.121 19.984 0.206 1.00 71.12 85 TYR A CA 1
ATOM 685 C C . TYR A 1 85 ? 15.899 20.870 -0.770 1.00 71.12 85 TYR A C 1
ATOM 687 O O . TYR A 1 85 ? 17.082 20.652 -1.025 1.00 71.12 85 TYR A O 1
ATOM 695 N N . ASP A 1 86 ? 15.216 21.874 -1.303 1.00 74.38 86 ASP A N 1
ATOM 696 C CA . ASP A 1 86 ? 15.796 22.935 -2.121 1.00 74.38 86 ASP A CA 1
ATOM 697 C C . ASP A 1 86 ? 15.701 24.252 -1.349 1.00 74.38 86 ASP A C 1
ATOM 699 O O . ASP A 1 86 ? 14.596 24.762 -1.150 1.00 74.38 86 ASP A O 1
ATOM 703 N N . GLU A 1 87 ? 16.846 24.810 -0.947 1.00 71.38 87 GLU A N 1
ATOM 704 C CA . GLU A 1 87 ? 16.954 26.082 -0.215 1.00 71.38 87 GLU A CA 1
ATOM 705 C C . GLU A 1 87 ? 16.172 27.236 -0.858 1.00 71.38 87 GLU A C 1
ATOM 707 O O . GLU A 1 87 ? 15.759 28.158 -0.159 1.00 71.38 87 GLU A O 1
ATOM 712 N N . LYS A 1 88 ? 15.959 27.219 -2.181 1.00 70.69 88 LYS A N 1
ATOM 713 C CA . LYS A 1 88 ? 15.280 28.312 -2.895 1.00 70.69 88 LYS A CA 1
ATOM 714 C C . LYS A 1 88 ? 13.760 28.175 -2.942 1.00 70.69 88 LYS A C 1
ATOM 716 O O . LYS A 1 88 ? 13.079 29.171 -3.182 1.00 70.69 88 LYS A O 1
ATOM 721 N N . HIS A 1 89 ? 13.230 26.968 -2.750 1.00 67.88 89 HIS A N 1
ATOM 722 C CA . HIS A 1 89 ? 11.812 26.661 -2.985 1.00 67.88 89 HIS A CA 1
ATOM 723 C C . HIS A 1 89 ? 11.139 25.893 -1.842 1.00 67.88 89 HIS A C 1
ATOM 725 O O . HIS A 1 89 ? 9.924 25.700 -1.871 1.00 67.88 89 HIS A O 1
ATOM 731 N N . SER A 1 90 ? 11.905 25.456 -0.845 1.00 72.06 90 SER A N 1
ATOM 732 C CA . SER A 1 90 ? 11.392 24.757 0.331 1.00 72.06 90 SER A CA 1
ATOM 733 C C . SER A 1 90 ? 11.158 25.747 1.462 1.00 72.06 90 SER A C 1
ATOM 735 O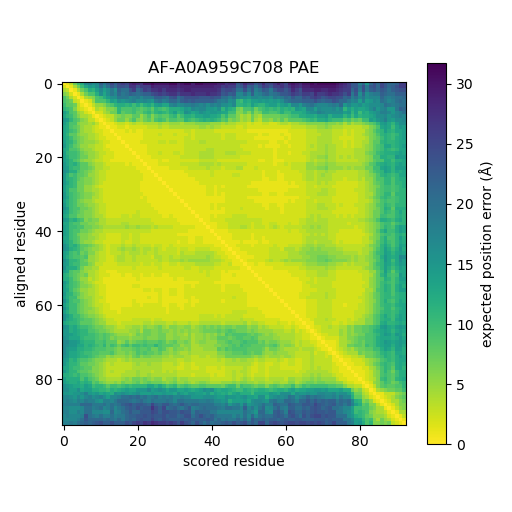 O . SER A 1 90 ? 11.924 26.690 1.649 1.00 72.06 90 SER A O 1
ATOM 737 N N . ILE A 1 91 ? 10.092 25.529 2.229 1.00 67.62 91 ILE A N 1
ATOM 738 C CA . ILE A 1 91 ? 9.881 26.260 3.478 1.00 67.62 91 ILE A CA 1
ATOM 739 C C . ILE A 1 91 ? 10.962 25.762 4.450 1.00 67.62 91 ILE A C 1
ATOM 741 O O . ILE A 1 91 ? 11.060 24.543 4.630 1.00 67.62 91 ILE A O 1
ATOM 745 N N . PRO A 1 92 ? 11.804 26.647 5.015 1.00 58.88 92 PRO A N 1
ATOM 746 C CA . PRO A 1 92 ? 12.811 26.229 5.979 1.00 58.88 92 PRO A CA 1
ATOM 747 C C . PRO A 1 92 ? 12.138 25.577 7.202 1.00 58.88 92 PRO A C 1
ATOM 749 O O . PRO A 1 92 ? 11.001 25.938 7.521 1.00 58.88 92 PRO A O 1
ATOM 752 N N . PRO A 1 93 ? 12.809 24.598 7.835 1.00 62.19 93 PRO A N 1
ATOM 753 C CA . PRO A 1 93 ? 12.271 23.856 8.974 1.00 62.19 93 PRO A CA 1
ATOM 754 C C . PRO A 1 93 ? 11.982 24.737 10.196 1.00 62.19 93 PRO A C 1
ATOM 756 O O . PRO A 1 93 ? 12.661 25.776 10.366 1.00 62.19 93 PRO A O 1
#

Solvent-accessible surface area (backbone atoms only — not comparable to full-atom values): 6320 Å² total; per-residue (Å²): 131,84,75,81,88,56,98,66,84,69,90,72,66,49,44,50,90,41,30,93,77,62,75,98,46,64,68,63,35,51,55,51,49,51,43,60,75,74,41,99,75,78,85,91,82,77,69,86,88,74,44,66,64,18,45,45,28,22,49,38,46,52,63,42,63,38,80,87,46,57,80,94,64,58,54,84,87,77,93,78,78,90,69,84,88,40,91,90,80,46,83,80,133

Foldseek 3Di:
DDPPDDPDPPDDADALVCLVVDDPCQVVLVVVLVCVVPDPDDDDDDDPPPRSVNCCGNRHVNVQCPPPDDPSSRDDDDDDDDDDDDPVPDDDD

pLDDT: mean 87.0, std 12.67, range [39.72, 97.81]

Mean predicted aligned error: 7.13 Å

Radius of gyration: 16.03 Å; Cα contacts (8 Å, |Δi|>4): 61; chains: 1; bounding box: 35×40×40 Å